Protein AF-A0A1Z7Z5F0-F1 (afdb_monomer_lite)

Foldseek 3Di:
DPPPPVVVVVVVVVVVLVVLVVVLVVVVVVLVVVLVVLVVCLVPDDDPCSVVSNVVSVVVNVVVVVVSVVSCCVSCVVVVPCPPVNVVVVVVVVVVVVVVVVVVVVVVD

Radius of gyration: 24.35 Å; chains: 1; bounding box: 60×27×65 Å

Secondary structure (DSSP, 8-state):
--HHHHHHHHHHHHHHHHHHHHHHHHHHHHHHHHHHHHHHHHHH--STTHHHHHHHHHHHHHHHHHHHHHHHHHHHHHHHHS-HHHHHHHHHHHHHHHHHHHHHHHH--

Structure (mmCIF, N/CA/C/O backbone):
data_AF-A0A1Z7Z5F0-F1
#
_entry.id   AF-A0A1Z7Z5F0-F1
#
loop_
_atom_site.group_PDB
_atom_site.id
_atom_site.type_symbol
_atom_site.label_atom_id
_atom_site.label_alt_id
_atom_site.label_comp_id
_atom_site.label_asym_id
_atom_site.label_entity_id
_atom_site.label_seq_id
_atom_site.pdbx_PDB_ins_code
_atom_site.Cartn_x
_atom_site.Cartn_y
_atom_site.Cartn_z
_atom_site.occupancy
_atom_site.B_iso_or_equiv
_atom_site.auth_seq_id
_atom_site.auth_comp_id
_atom_site.auth_asym_id
_atom_site.auth_atom_id
_atom_site.pdbx_PDB_model_num
ATOM 1 N N . MET A 1 1 ? -13.895 1.955 39.894 1.00 46.97 1 MET A N 1
ATOM 2 C CA . MET A 1 1 ? -13.892 2.730 38.634 1.00 46.97 1 MET A CA 1
ATOM 3 C C . MET A 1 1 ? -12.888 2.108 37.653 1.00 46.97 1 MET A C 1
ATOM 5 O O . MET A 1 1 ? -11.716 2.450 37.680 1.00 46.97 1 MET A O 1
ATOM 9 N N . LYS A 1 2 ? -13.299 1.100 36.867 1.00 49.56 2 LYS A N 1
ATOM 10 C CA . LYS A 1 2 ? -12.437 0.385 35.889 1.00 49.56 2 LYS A CA 1
ATOM 11 C C . LYS A 1 2 ? -12.689 0.814 34.429 1.00 49.56 2 LYS A C 1
ATOM 13 O O . LYS A 1 2 ? -12.050 0.290 33.527 1.00 49.56 2 LYS A O 1
ATOM 18 N N . LEU A 1 3 ? -13.588 1.779 34.221 1.00 57.28 3 LEU A N 1
ATOM 19 C CA . LEU A 1 3 ? -14.144 2.150 32.914 1.00 57.28 3 LEU A CA 1
ATOM 20 C C . LEU A 1 3 ? -13.140 2.854 31.975 1.00 57.28 3 LEU A C 1
ATOM 22 O O . LEU A 1 3 ? -13.227 2.676 30.772 1.00 57.28 3 LEU A O 1
ATOM 26 N N . ASN A 1 4 ? -12.117 3.543 32.492 1.00 71.81 4 ASN A N 1
ATOM 27 C CA . ASN A 1 4 ? -11.207 4.344 31.656 1.00 71.81 4 ASN A CA 1
ATOM 28 C C . ASN A 1 4 ? -10.109 3.517 30.936 1.00 71.81 4 ASN A C 1
ATOM 30 O O . ASN A 1 4 ? -9.820 3.724 29.761 1.00 71.81 4 ASN A O 1
ATOM 34 N N . LYS A 1 5 ? -9.518 2.509 31.597 1.00 79.62 5 LYS A N 1
ATOM 35 C CA . LYS A 1 5 ? -8.359 1.771 31.039 1.00 79.62 5 LYS A CA 1
ATOM 36 C C . LYS A 1 5 ? -8.684 0.961 29.780 1.00 79.62 5 LYS A C 1
ATOM 38 O O . LYS A 1 5 ? -7.833 0.815 28.903 1.00 79.62 5 LYS A O 1
ATOM 43 N N . GLU A 1 6 ? -9.886 0.394 29.693 1.00 82.56 6 GLU A N 1
ATOM 44 C CA . GLU A 1 6 ? -10.295 -0.363 28.504 1.00 82.56 6 GLU A CA 1
ATOM 45 C C . GLU A 1 6 ? -10.610 0.558 27.324 1.00 82.56 6 GLU A C 1
ATOM 47 O O . GLU A 1 6 ? -10.251 0.245 26.188 1.00 82.56 6 GLU A O 1
ATOM 52 N N . GLU A 1 7 ? -11.234 1.707 27.582 1.00 79.44 7 GLU A N 1
ATOM 53 C CA . GLU A 1 7 ? -11.526 2.719 26.566 1.00 79.44 7 GLU A CA 1
ATOM 54 C C . GLU A 1 7 ? -10.245 3.334 26.001 1.00 79.44 7 GLU A C 1
ATOM 56 O O . GLU A 1 7 ? -10.082 3.394 24.780 1.00 79.44 7 GLU A O 1
ATOM 61 N N . GLU A 1 8 ? -9.290 3.675 26.867 1.00 82.88 8 GLU A N 1
ATOM 62 C CA . GLU A 1 8 ? -7.970 4.169 26.476 1.00 82.88 8 GLU A CA 1
ATOM 63 C C . GLU A 1 8 ? -7.232 3.154 25.589 1.00 82.88 8 GLU A C 1
ATOM 65 O O . GLU A 1 8 ? -6.740 3.495 24.509 1.00 82.88 8 GLU A O 1
ATOM 70 N N . LYS A 1 9 ? -7.230 1.871 25.976 1.00 85.94 9 LYS A N 1
ATOM 71 C CA . LYS A 1 9 ? -6.619 0.799 25.178 1.00 85.94 9 LYS A CA 1
ATOM 72 C C . LYS A 1 9 ? -7.272 0.674 23.798 1.00 85.94 9 LYS A C 1
ATOM 74 O O . LYS A 1 9 ? -6.573 0.603 22.787 1.00 85.94 9 LYS A O 1
ATOM 79 N N . ARG A 1 10 ? -8.608 0.699 23.732 1.00 81.56 10 ARG A N 1
ATOM 80 C CA . ARG A 1 10 ? -9.358 0.629 22.465 1.00 81.56 10 ARG A CA 1
ATOM 81 C C . ARG A 1 10 ? -9.080 1.839 21.573 1.00 81.56 10 ARG A C 1
ATOM 83 O O . ARG A 1 10 ? -8.942 1.675 20.358 1.00 81.56 10 ARG A O 1
ATOM 90 N N . PHE A 1 11 ? -8.960 3.029 22.157 1.00 85.00 11 PHE A N 1
ATOM 91 C CA . PHE A 1 11 ? -8.600 4.248 21.439 1.00 85.00 11 PHE A CA 1
ATOM 92 C C . PHE A 1 11 ? -7.182 4.169 20.855 1.00 85.00 11 PHE A C 1
ATOM 94 O O . PHE A 1 11 ? -6.983 4.442 19.668 1.00 85.00 11 PHE A O 1
ATOM 101 N N . VAL A 1 12 ? -6.203 3.723 21.647 1.00 89.75 12 VAL A N 1
ATOM 102 C CA . VAL A 1 12 ? -4.816 3.524 21.194 1.00 89.75 12 VAL A CA 1
ATOM 103 C C . VAL A 1 12 ? -4.747 2.493 20.065 1.00 89.75 12 VAL A C 1
ATOM 105 O O . VAL A 1 12 ? -4.090 2.732 19.047 1.00 89.75 12 VAL A O 1
ATOM 108 N N . ASP A 1 13 ? -5.475 1.384 20.180 1.00 86.38 13 ASP A N 1
ATOM 109 C CA . ASP A 1 13 ? -5.545 0.357 19.139 1.00 86.38 13 ASP A CA 1
ATOM 110 C C . ASP A 1 13 ? -6.144 0.895 17.832 1.00 86.38 13 ASP A C 1
ATOM 112 O O . ASP A 1 13 ? -5.618 0.626 16.744 1.00 86.38 13 ASP A O 1
ATOM 116 N N . ALA A 1 14 ? -7.216 1.688 17.918 1.00 85.31 14 ALA A N 1
ATOM 117 C CA . ALA A 1 14 ? -7.832 2.338 16.765 1.00 85.31 14 ALA A CA 1
ATOM 118 C C . ALA A 1 14 ? -6.880 3.352 16.107 1.00 85.31 14 ALA A C 1
ATOM 120 O O . ALA A 1 14 ? -6.684 3.319 14.888 1.00 85.31 14 ALA A O 1
ATOM 121 N N . LYS A 1 15 ? -6.205 4.189 16.903 1.00 87.88 15 LYS A N 1
ATOM 122 C CA . LYS A 1 15 ? -5.194 5.145 16.427 1.00 87.88 15 LYS A CA 1
ATOM 123 C C . LYS A 1 15 ? -4.038 4.438 15.718 1.00 87.88 15 LYS A C 1
ATOM 125 O O . LYS A 1 15 ? -3.631 4.844 14.628 1.00 87.88 15 LYS A O 1
ATOM 130 N N . ASN A 1 16 ? -3.543 3.341 16.289 1.00 87.75 16 ASN A N 1
ATOM 131 C CA . ASN A 1 16 ? -2.477 2.535 15.698 1.00 87.75 16 ASN A CA 1
ATOM 132 C C . ASN A 1 16 ? -2.912 1.877 14.382 1.00 87.75 16 ASN A C 1
ATOM 134 O O . ASN A 1 16 ? -2.123 1.831 13.436 1.00 87.75 16 ASN A O 1
ATOM 138 N N . LYS A 1 17 ? -4.165 1.411 14.280 1.00 85.44 17 LYS A N 1
ATOM 139 C CA . LYS A 1 17 ? -4.732 0.919 13.013 1.00 85.44 17 LYS A CA 1
ATOM 140 C C . LYS A 1 17 ? -4.710 2.009 11.943 1.00 85.44 17 LYS A C 1
ATOM 142 O O . LYS A 1 17 ? -4.150 1.777 10.875 1.00 85.44 17 LYS A O 1
ATOM 147 N N . VAL A 1 18 ? -5.244 3.196 12.236 1.00 87.62 18 VAL A N 1
ATOM 148 C CA . VAL A 1 18 ? -5.271 4.336 11.297 1.00 87.62 18 VAL A CA 1
ATOM 149 C C . VAL A 1 18 ? -3.857 4.722 10.859 1.00 87.62 18 VAL A C 1
ATOM 151 O O . VAL A 1 18 ? -3.610 4.902 9.667 1.00 87.62 18 VAL A O 1
ATOM 154 N N . LYS A 1 19 ? -2.901 4.766 11.796 1.00 90.00 19 LYS A N 1
ATOM 155 C CA . LYS A 1 19 ? -1.492 5.050 11.494 1.00 90.00 19 LYS A CA 1
ATOM 156 C C . LYS A 1 19 ? -0.894 4.032 10.519 1.00 90.00 19 LYS A C 1
ATOM 158 O O . LYS A 1 19 ? -0.271 4.436 9.543 1.00 90.00 19 LYS A O 1
ATOM 163 N N . ARG A 1 20 ? -1.119 2.727 10.727 1.00 88.62 20 ARG A N 1
ATOM 164 C CA . ARG A 1 20 ? -0.639 1.675 9.806 1.00 88.62 20 ARG A CA 1
ATOM 165 C C . ARG A 1 20 ? -1.206 1.836 8.397 1.00 88.62 20 ARG A C 1
ATOM 167 O O . ARG A 1 20 ? -0.475 1.697 7.427 1.00 88.62 20 ARG A O 1
ATOM 174 N N . ILE A 1 21 ? -2.487 2.179 8.292 1.00 89.12 21 ILE A N 1
ATOM 175 C CA . ILE A 1 21 ? -3.172 2.397 7.013 1.00 89.12 21 ILE A CA 1
ATOM 176 C C . ILE A 1 21 ? -2.595 3.615 6.290 1.00 89.12 21 ILE A C 1
ATOM 178 O O . ILE A 1 21 ? -2.295 3.541 5.102 1.00 89.12 21 ILE A O 1
ATOM 182 N N . LYS A 1 22 ? -2.406 4.731 7.004 1.00 89.50 22 LYS A N 1
ATOM 183 C CA . LYS A 1 22 ? -1.806 5.944 6.437 1.00 89.50 22 LYS A CA 1
ATOM 184 C C . LYS A 1 22 ? -0.387 5.676 5.933 1.00 89.50 22 LYS A C 1
ATOM 186 O O . LYS A 1 22 ? -0.053 6.071 4.821 1.00 89.50 22 LYS A O 1
ATOM 191 N N . ASN A 1 23 ? 0.422 4.968 6.722 1.00 90.38 23 ASN A N 1
ATOM 192 C CA . ASN A 1 23 ? 1.768 4.581 6.313 1.00 90.38 23 ASN A CA 1
ATOM 193 C C . ASN A 1 23 ? 1.745 3.686 5.068 1.00 90.38 23 ASN A C 1
ATOM 195 O O . ASN A 1 23 ? 2.526 3.933 4.156 1.00 90.38 23 ASN A O 1
ATOM 199 N N . PHE A 1 24 ? 0.838 2.707 4.994 1.00 91.94 24 PHE A N 1
ATOM 200 C CA . PHE A 1 24 ? 0.676 1.867 3.806 1.00 91.94 24 PHE A CA 1
ATOM 201 C C . PHE A 1 24 ? 0.402 2.698 2.546 1.00 91.94 24 PHE A C 1
ATOM 203 O O . PHE A 1 24 ? 1.078 2.510 1.541 1.00 91.94 24 PHE A O 1
ATOM 210 N N . TYR A 1 25 ? -0.533 3.653 2.605 1.00 90.44 25 TYR A N 1
ATOM 211 C CA . TYR A 1 25 ? -0.839 4.512 1.455 1.00 90.44 25 TYR A CA 1
ATOM 212 C C . TYR A 1 25 ? 0.349 5.367 1.019 1.00 90.44 25 TYR A C 1
ATOM 214 O O . TYR A 1 25 ? 0.543 5.558 -0.177 1.00 90.44 25 TYR A O 1
ATOM 222 N N . LEU A 1 26 ? 1.168 5.843 1.960 1.00 93.31 26 LEU A N 1
ATOM 223 C CA . LEU A 1 26 ? 2.393 6.568 1.626 1.00 93.31 26 LEU A CA 1
ATOM 224 C C . LEU A 1 26 ? 3.397 5.671 0.887 1.00 93.31 26 LEU A C 1
ATOM 226 O O . LEU A 1 26 ? 3.968 6.095 -0.113 1.00 93.31 26 LEU A O 1
ATOM 230 N N . HIS A 1 27 ? 3.572 4.423 1.334 1.00 89.88 27 HIS A N 1
ATOM 231 C CA . HIS A 1 27 ? 4.444 3.460 0.652 1.00 89.88 27 HIS A CA 1
ATOM 232 C C . HIS A 1 27 ? 3.904 3.098 -0.734 1.00 89.88 27 HIS A C 1
ATOM 234 O O . HIS A 1 27 ? 4.668 3.055 -1.691 1.00 89.88 27 HIS A O 1
ATOM 240 N N . LEU A 1 28 ? 2.589 2.886 -0.854 1.00 92.81 28 LEU A N 1
ATOM 241 C CA . LEU A 1 28 ? 1.938 2.598 -2.130 1.00 92.81 28 LEU A CA 1
ATOM 242 C C . LEU A 1 28 ? 2.073 3.773 -3.109 1.00 92.81 28 LEU A C 1
ATOM 244 O O . LEU A 1 28 ? 2.365 3.555 -4.278 1.00 92.81 28 LEU A O 1
ATOM 248 N N . ALA A 1 29 ? 1.904 5.011 -2.640 1.00 93.62 29 ALA A N 1
ATOM 249 C CA . ALA A 1 29 ? 2.074 6.201 -3.467 1.00 93.62 29 ALA A CA 1
ATOM 250 C C . ALA A 1 29 ? 3.517 6.335 -3.974 1.00 93.62 29 ALA A C 1
ATOM 252 O O . ALA A 1 29 ? 3.728 6.526 -5.170 1.00 93.62 29 ALA A O 1
ATOM 253 N N . LEU A 1 30 ? 4.507 6.177 -3.086 1.00 92.62 30 LEU A N 1
ATOM 254 C CA . LEU A 1 30 ? 5.920 6.209 -3.469 1.00 92.62 30 LEU A CA 1
ATOM 255 C C . LEU A 1 30 ? 6.249 5.102 -4.477 1.00 92.62 30 LEU A C 1
ATOM 257 O O . LEU A 1 30 ? 6.910 5.357 -5.479 1.00 92.62 30 LEU A O 1
ATOM 261 N N . TYR A 1 31 ? 5.739 3.894 -4.248 1.00 91.38 31 TYR A N 1
ATOM 262 C CA . TYR A 1 31 ? 5.888 2.780 -5.174 1.00 91.38 31 TYR A CA 1
ATOM 263 C C . TYR A 1 31 ? 5.306 3.081 -6.557 1.00 91.38 31 TYR A C 1
ATOM 265 O O . TYR A 1 31 ? 5.991 2.874 -7.553 1.00 91.38 31 TYR A O 1
ATOM 273 N N . SER A 1 32 ? 4.086 3.619 -6.633 1.00 93.56 32 SER A N 1
ATOM 274 C CA . SER A 1 32 ? 3.467 3.993 -7.909 1.00 93.56 32 SER A CA 1
ATOM 275 C C . SER A 1 32 ? 4.295 5.028 -8.673 1.00 93.56 32 SER A C 1
ATOM 277 O O . SER A 1 32 ? 4.417 4.926 -9.891 1.00 93.56 32 SER A O 1
ATOM 279 N N . ILE A 1 33 ? 4.902 5.992 -7.971 1.00 94.62 33 ILE A N 1
ATOM 280 C CA . ILE A 1 33 ? 5.808 6.976 -8.583 1.00 94.62 33 ILE A CA 1
ATOM 281 C C . ILE A 1 33 ? 7.055 6.281 -9.140 1.00 94.62 33 ILE A C 1
ATOM 283 O O . ILE A 1 33 ? 7.418 6.511 -10.291 1.00 94.62 33 ILE A O 1
ATOM 287 N N . VAL A 1 34 ? 7.691 5.401 -8.362 1.00 91.12 34 VAL A N 1
ATOM 288 C CA . VAL A 1 34 ? 8.877 4.650 -8.810 1.00 91.12 34 VAL A CA 1
ATOM 289 C C . VAL A 1 34 ? 8.549 3.776 -10.020 1.00 91.12 34 VAL A C 1
ATOM 291 O O . VAL A 1 34 ? 9.294 3.784 -10.994 1.00 91.12 34 VAL A O 1
ATOM 294 N N . VAL A 1 35 ? 7.413 3.076 -10.010 1.00 91.44 35 VAL A N 1
ATOM 295 C CA . VAL A 1 35 ? 6.949 2.273 -11.150 1.00 91.44 35 VAL A CA 1
ATOM 296 C C . VAL A 1 35 ? 6.722 3.139 -12.384 1.00 91.44 35 VAL A C 1
ATOM 298 O O . VAL A 1 35 ? 7.160 2.762 -13.466 1.00 91.44 35 VAL A O 1
ATOM 301 N N . ALA A 1 36 ? 6.093 4.308 -12.243 1.00 92.75 36 ALA A N 1
ATOM 302 C CA . ALA A 1 36 ? 5.899 5.226 -13.362 1.00 92.75 36 ALA A CA 1
ATOM 303 C C . ALA A 1 36 ? 7.237 5.700 -13.956 1.00 92.75 36 ALA A C 1
ATOM 305 O O . ALA A 1 36 ? 7.387 5.735 -15.176 1.00 92.75 36 ALA A O 1
ATOM 306 N N . LEU A 1 37 ? 8.229 5.999 -13.110 1.00 91.12 37 LEU A N 1
ATOM 307 C CA . LEU A 1 37 ? 9.578 6.366 -13.552 1.00 91.12 37 LEU A CA 1
ATOM 308 C C . LEU A 1 37 ? 10.301 5.204 -14.244 1.00 91.12 37 LEU A C 1
ATOM 310 O O . LEU A 1 37 ? 10.956 5.423 -15.261 1.00 91.12 37 LEU A O 1
ATOM 314 N N . LEU A 1 38 ? 10.166 3.975 -13.737 1.00 89.38 38 LEU A N 1
ATOM 315 C CA . LEU A 1 38 ? 10.737 2.784 -14.374 1.00 89.38 38 LEU A CA 1
ATOM 316 C C . LEU A 1 38 ? 10.079 2.501 -15.727 1.00 89.38 38 LEU A C 1
ATOM 318 O O . LEU A 1 38 ? 10.782 2.243 -16.696 1.00 89.38 38 LEU A O 1
ATOM 322 N N . LEU A 1 39 ? 8.754 2.616 -15.827 1.00 88.88 39 LEU A N 1
ATOM 323 C CA . LEU A 1 39 ? 8.033 2.480 -17.096 1.00 88.88 39 LEU A CA 1
ATOM 324 C C . LEU A 1 39 ? 8.455 3.553 -18.102 1.00 88.88 39 LEU A C 1
ATOM 326 O O . LEU A 1 39 ? 8.671 3.247 -19.271 1.00 88.88 39 LEU A O 1
ATOM 330 N N . TYR A 1 40 ? 8.627 4.795 -17.646 1.00 89.12 40 TYR A N 1
ATOM 331 C CA . TYR A 1 40 ? 9.156 5.863 -18.487 1.00 89.12 40 TYR A CA 1
ATOM 332 C C . TYR A 1 40 ? 10.583 5.557 -18.955 1.00 89.12 40 TYR A C 1
ATOM 334 O O . TYR A 1 40 ? 10.885 5.716 -20.134 1.00 89.12 40 TYR A O 1
ATOM 342 N N . ASN A 1 41 ? 11.446 5.056 -18.066 1.00 87.19 41 ASN A N 1
ATOM 343 C CA . ASN A 1 41 ? 12.796 4.631 -18.425 1.00 87.19 41 ASN A CA 1
ATOM 344 C C . ASN A 1 41 ? 12.779 3.525 -19.491 1.00 87.19 41 ASN A C 1
ATOM 346 O O . ASN A 1 41 ? 13.490 3.646 -20.482 1.00 87.19 41 ASN A O 1
ATOM 350 N N . LEU A 1 42 ? 11.919 2.513 -19.343 1.00 86.81 42 LEU A N 1
ATOM 351 C CA . LEU A 1 42 ? 11.739 1.448 -20.336 1.00 86.81 42 LEU A CA 1
ATOM 352 C C . LEU A 1 42 ? 11.248 1.966 -21.694 1.00 86.81 42 LEU A C 1
ATOM 354 O O . LEU A 1 42 ? 11.591 1.392 -22.721 1.00 86.81 42 LEU A O 1
ATOM 358 N N . TYR A 1 43 ? 10.464 3.045 -21.714 1.00 86.38 43 TYR A N 1
ATOM 359 C CA . TYR A 1 43 ? 9.974 3.642 -22.955 1.00 86.38 43 TYR A CA 1
ATOM 360 C C . TYR A 1 43 ? 11.072 4.381 -23.738 1.00 86.38 43 TYR A C 1
ATOM 362 O O . TYR A 1 43 ? 11.078 4.350 -24.966 1.00 86.38 43 TYR A O 1
ATOM 370 N N . ILE A 1 44 ? 11.998 5.051 -23.043 1.00 87.88 44 ILE A N 1
ATOM 371 C CA . ILE A 1 44 ? 13.019 5.902 -23.681 1.00 87.88 44 ILE A CA 1
ATOM 372 C C . ILE A 1 44 ? 14.376 5.217 -23.876 1.00 87.88 44 ILE A C 1
ATOM 374 O O . ILE A 1 44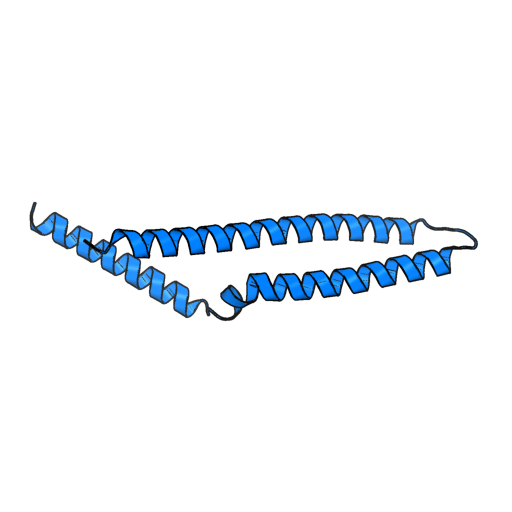 ? 15.234 5.765 -24.569 1.00 87.88 44 ILE A O 1
ATOM 378 N N . ILE A 1 45 ? 14.619 4.077 -23.226 1.00 86.38 45 ILE A N 1
ATOM 379 C CA . ILE A 1 45 ? 15.942 3.451 -23.204 1.00 86.38 45 ILE A CA 1
ATOM 380 C C . ILE A 1 45 ? 16.333 2.895 -24.579 1.00 86.38 45 ILE A C 1
ATOM 382 O O . ILE A 1 45 ? 15.583 2.168 -25.227 1.00 86.38 45 ILE A O 1
ATOM 386 N N . GLN A 1 46 ? 17.542 3.230 -25.023 1.00 83.62 46 GLN A N 1
ATOM 387 C CA . GLN A 1 46 ? 18.128 2.765 -26.279 1.00 83.62 46 GLN A CA 1
ATOM 388 C C . GLN A 1 46 ? 19.624 2.518 -26.069 1.00 83.62 46 GLN A C 1
ATOM 390 O O . GLN A 1 46 ? 20.289 3.289 -25.375 1.00 83.62 46 GLN A O 1
ATOM 395 N N . GLY A 1 47 ? 20.163 1.453 -26.666 1.00 88.06 47 GLY A N 1
ATOM 396 C CA . GLY A 1 47 ? 21.590 1.140 -26.611 1.00 88.06 47 GLY A CA 1
ATOM 397 C C . GLY A 1 47 ? 21.900 -0.346 -26.405 1.00 88.06 47 GLY A C 1
ATOM 398 O O . GLY A 1 47 ? 20.997 -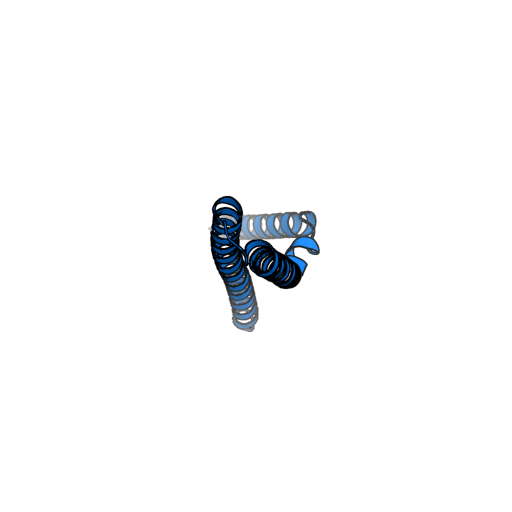1.167 -26.260 1.00 88.06 47 GLY A O 1
ATOM 399 N N . PRO A 1 48 ? 23.194 -0.709 -26.364 1.00 87.62 48 PRO A N 1
ATOM 400 C CA . PRO A 1 48 ? 23.640 -2.105 -26.319 1.00 87.62 48 PRO A CA 1
ATOM 401 C C . PRO A 1 48 ? 23.303 -2.831 -25.004 1.00 87.62 48 PRO A C 1
ATOM 403 O O . PRO A 1 48 ? 23.375 -4.053 -24.947 1.00 87.62 48 PRO A O 1
ATOM 406 N N . TYR A 1 49 ? 22.934 -2.098 -23.950 1.00 87.12 49 TYR A N 1
ATOM 407 C CA . TYR A 1 49 ? 22.616 -2.651 -22.627 1.00 87.12 49 TYR A CA 1
ATOM 408 C C . TYR A 1 49 ? 21.111 -2.683 -22.318 1.00 87.12 49 TYR A C 1
ATOM 410 O O . TYR A 1 49 ? 20.730 -3.019 -21.194 1.00 87.12 49 TYR A O 1
ATOM 418 N N . THR A 1 50 ? 20.252 -2.333 -23.285 1.00 88.62 50 THR A N 1
ATOM 419 C CA . THR A 1 50 ? 18.798 -2.223 -23.086 1.00 88.62 50 THR A CA 1
ATOM 420 C C . THR A 1 50 ? 18.187 -3.500 -22.511 1.00 88.62 50 THR A C 1
ATOM 422 O O . THR A 1 50 ? 17.400 -3.411 -21.570 1.00 88.62 50 THR A O 1
ATOM 425 N N . ASP A 1 51 ? 18.581 -4.678 -22.996 1.00 87.88 51 ASP A N 1
ATOM 426 C CA . ASP A 1 51 ? 18.001 -5.952 -22.547 1.00 87.88 51 ASP A CA 1
ATOM 427 C C . ASP A 1 51 ? 18.319 -6.252 -21.078 1.00 87.88 51 ASP A C 1
ATOM 429 O O . ASP A 1 51 ? 17.439 -6.636 -20.303 1.00 87.88 51 ASP A O 1
AT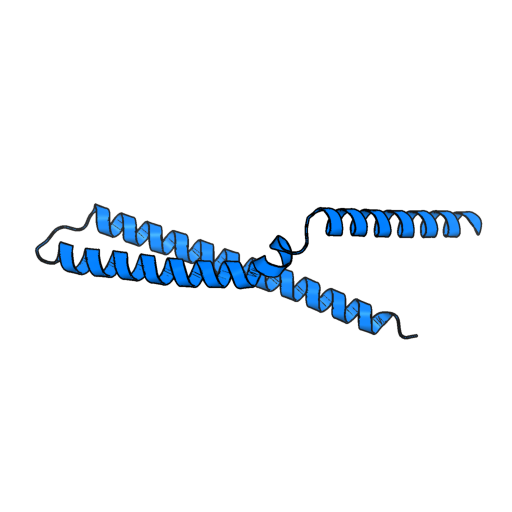OM 433 N N . VAL A 1 52 ? 19.566 -6.010 -20.661 1.00 89.50 52 VAL A N 1
ATOM 434 C CA . VAL A 1 52 ? 20.016 -6.242 -19.280 1.00 89.50 52 VAL A CA 1
ATOM 435 C C . VAL A 1 52 ? 19.317 -5.278 -18.321 1.00 89.50 52 VAL A C 1
ATOM 437 O O . VAL A 1 52 ? 18.822 -5.691 -17.271 1.00 89.50 52 VAL A O 1
ATOM 440 N N . ILE A 1 53 ? 19.233 -3.998 -18.694 1.00 88.00 53 ILE A N 1
ATOM 441 C CA . ILE A 1 53 ? 18.586 -2.965 -17.875 1.00 88.00 53 ILE A CA 1
ATOM 442 C C . ILE A 1 53 ? 17.076 -3.215 -17.791 1.00 88.00 53 ILE A C 1
ATOM 444 O O . ILE A 1 53 ? 16.489 -3.107 -16.715 1.00 88.00 53 ILE A O 1
ATOM 448 N N . THR A 1 54 ? 16.452 -3.628 -18.894 1.00 88.81 54 THR A N 1
ATOM 449 C CA . THR A 1 54 ? 15.027 -3.975 -18.932 1.00 88.81 54 THR A CA 1
ATOM 450 C C . THR A 1 54 ? 14.721 -5.174 -18.043 1.00 88.81 54 THR A C 1
ATOM 452 O O . THR A 1 54 ? 13.800 -5.112 -17.226 1.00 88.81 54 THR A O 1
ATOM 455 N N . GLY A 1 55 ? 15.525 -6.239 -18.130 1.00 89.50 55 GLY A N 1
ATOM 456 C CA . GLY A 1 55 ? 15.383 -7.413 -17.269 1.00 89.50 55 GLY A CA 1
ATOM 457 C C . GLY A 1 55 ? 15.524 -7.073 -15.783 1.00 89.50 55 GLY A C 1
ATOM 458 O O . GLY A 1 55 ? 14.720 -7.524 -14.963 1.00 89.50 55 GLY A O 1
ATOM 459 N N . LEU A 1 56 ? 16.492 -6.219 -15.434 1.00 89.19 56 LEU A N 1
ATOM 460 C CA . LEU A 1 56 ? 16.678 -5.746 -14.063 1.00 89.19 56 LEU A CA 1
ATOM 461 C C . LEU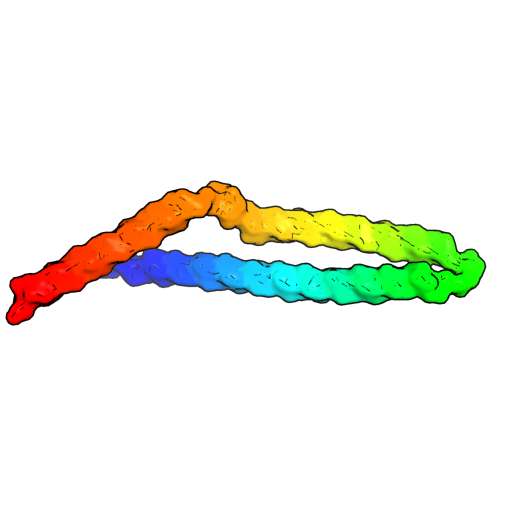 A 1 56 ? 15.475 -4.919 -13.577 1.00 89.19 56 LEU A C 1
ATOM 463 O O . LEU A 1 56 ? 14.949 -5.190 -12.497 1.00 89.19 56 LEU A O 1
ATOM 467 N N . ASN A 1 57 ? 15.001 -3.964 -14.382 1.00 88.81 57 ASN A N 1
ATOM 468 C CA . ASN A 1 57 ? 13.848 -3.122 -14.055 1.00 88.81 57 ASN A CA 1
ATOM 469 C C . ASN A 1 57 ? 12.584 -3.960 -13.818 1.00 88.81 57 ASN A C 1
ATOM 471 O O . ASN A 1 57 ? 11.900 -3.770 -12.812 1.00 88.81 57 ASN A O 1
ATOM 475 N N . ILE A 1 58 ? 12.301 -4.926 -14.697 1.00 89.62 58 ILE A N 1
ATOM 476 C CA . ILE A 1 58 ? 11.144 -5.821 -14.560 1.00 89.62 58 ILE A CA 1
ATOM 477 C C . ILE A 1 58 ? 11.271 -6.680 -13.296 1.00 89.62 58 ILE A C 1
ATOM 479 O O . ILE A 1 58 ? 10.311 -6.784 -12.533 1.00 89.62 58 ILE A O 1
ATOM 483 N N . SER A 1 59 ? 12.448 -7.257 -13.032 1.00 91.50 59 SER A N 1
ATOM 484 C CA . SER A 1 59 ? 12.688 -8.074 -11.835 1.00 91.50 59 SER A CA 1
ATOM 485 C C . SER A 1 59 ? 12.436 -7.284 -10.547 1.00 91.50 59 SER A C 1
ATOM 487 O O . SER A 1 59 ? 11.704 -7.740 -9.665 1.00 91.50 59 SER A O 1
ATOM 489 N N . ILE A 1 60 ? 12.959 -6.055 -10.476 1.00 89.19 60 ILE A N 1
ATOM 490 C CA . ILE A 1 60 ? 12.729 -5.129 -9.363 1.00 89.19 60 ILE A CA 1
ATOM 491 C C . ILE A 1 60 ? 11.229 -4.838 -9.227 1.00 89.19 60 ILE A C 1
ATOM 493 O O . ILE A 1 60 ? 10.677 -4.997 -8.139 1.00 89.19 60 ILE A O 1
ATOM 497 N N . MET A 1 61 ? 10.535 -4.482 -10.312 1.00 90.12 61 MET A N 1
ATOM 498 C CA . MET A 1 61 ? 9.092 -4.210 -10.274 1.00 90.12 61 MET A CA 1
ATOM 499 C C . MET A 1 61 ? 8.285 -5.398 -9.740 1.00 90.12 61 MET A C 1
ATOM 501 O O . MET A 1 61 ? 7.424 -5.213 -8.878 1.00 90.12 61 MET A O 1
ATOM 505 N N . VAL A 1 62 ? 8.575 -6.618 -10.197 1.00 92.31 62 VAL A N 1
ATOM 506 C CA . VAL A 1 62 ? 7.878 -7.832 -9.747 1.00 92.31 62 VAL A CA 1
ATOM 507 C C . VAL A 1 62 ? 8.143 -8.097 -8.263 1.00 92.31 62 VAL A C 1
ATOM 509 O O . VAL A 1 62 ? 7.193 -8.281 -7.500 1.00 92.31 62 VAL A O 1
ATOM 512 N N . LEU A 1 63 ? 9.404 -8.049 -7.823 1.00 93.31 63 LEU A N 1
ATOM 513 C CA . LEU A 1 63 ? 9.776 -8.237 -6.415 1.00 93.31 63 LEU A CA 1
ATOM 514 C C . LEU A 1 63 ? 9.068 -7.234 -5.498 1.00 93.31 63 LEU A C 1
ATOM 516 O O . LEU A 1 63 ? 8.454 -7.620 -4.500 1.00 93.31 63 LEU A O 1
ATOM 520 N N . TRP A 1 64 ? 9.094 -5.951 -5.856 1.00 89.25 64 TRP A N 1
ATOM 521 C CA . TRP A 1 64 ? 8.438 -4.906 -5.074 1.00 89.25 64 TRP A CA 1
ATOM 522 C C . TRP A 1 64 ? 6.909 -5.023 -5.098 1.00 89.25 64 TRP A C 1
ATOM 524 O O . TRP A 1 64 ? 6.274 -4.810 -4.061 1.00 89.25 64 TRP A O 1
ATOM 534 N N . THR A 1 65 ? 6.314 -5.448 -6.221 1.00 90.56 65 THR A N 1
ATOM 535 C CA . THR A 1 65 ? 4.871 -5.744 -6.306 1.00 90.56 65 THR A CA 1
ATOM 536 C C . THR A 1 65 ? 4.473 -6.812 -5.288 1.00 90.56 65 THR A C 1
ATOM 538 O O . THR A 1 65 ? 3.475 -6.659 -4.575 1.00 90.56 65 THR A O 1
ATOM 541 N N . VAL A 1 66 ? 5.259 -7.887 -5.179 1.00 94.44 66 VAL A N 1
ATOM 542 C CA . VAL A 1 66 ? 5.001 -8.982 -4.231 1.00 94.44 66 VAL A CA 1
ATOM 543 C C . VAL A 1 66 ? 5.118 -8.493 -2.786 1.00 94.44 66 VAL A C 1
ATOM 545 O O . VAL A 1 66 ? 4.218 -8.740 -1.980 1.00 94.44 66 VAL A O 1
ATOM 548 N N . ILE A 1 67 ? 6.171 -7.738 -2.459 1.00 91.81 67 ILE A N 1
ATOM 549 C CA . ILE A 1 67 ? 6.378 -7.177 -1.113 1.00 91.81 67 ILE A CA 1
ATOM 550 C C . ILE A 1 67 ? 5.196 -6.288 -0.700 1.00 91.81 67 ILE A C 1
ATOM 552 O O . ILE A 1 67 ? 4.662 -6.431 0.404 1.00 91.81 67 ILE A O 1
ATOM 556 N N . ILE A 1 68 ? 4.739 -5.403 -1.590 1.00 92.25 68 ILE A N 1
ATOM 557 C CA . ILE A 1 68 ? 3.595 -4.522 -1.318 1.00 92.25 68 ILE A CA 1
ATOM 558 C C . ILE A 1 68 ? 2.300 -5.305 -1.181 1.00 92.25 68 ILE A C 1
ATOM 560 O O . ILE A 1 68 ? 1.500 -4.984 -0.304 1.00 92.25 68 ILE A O 1
ATOM 564 N N . SER A 1 69 ? 2.102 -6.347 -1.983 1.00 91.31 69 SER A N 1
ATOM 565 C CA . SER A 1 69 ? 0.920 -7.207 -1.886 1.00 91.31 69 SER A CA 1
ATOM 566 C C . SER A 1 69 ? 0.846 -7.904 -0.523 1.00 91.31 69 SER A C 1
ATOM 568 O O . SER A 1 69 ? -0.206 -7.909 0.119 1.00 91.31 69 SER A O 1
ATOM 570 N N . ILE A 1 70 ? 1.977 -8.407 -0.017 1.00 91.81 70 ILE A N 1
ATOM 571 C CA . ILE A 1 70 ? 2.069 -8.990 1.331 1.00 91.81 70 ILE A CA 1
ATOM 572 C C . ILE A 1 70 ? 1.815 -7.922 2.406 1.00 91.81 70 ILE A C 1
ATOM 574 O O . ILE A 1 70 ? 1.083 -8.163 3.371 1.00 91.81 70 ILE A O 1
ATOM 578 N N . HIS A 1 71 ? 2.377 -6.720 2.248 1.00 90.12 71 HIS A N 1
ATOM 579 C CA . HIS A 1 71 ? 2.163 -5.629 3.197 1.00 90.12 71 HIS A CA 1
ATOM 580 C C . HIS A 1 71 ? 0.696 -5.168 3.222 1.00 90.12 71 HIS A C 1
ATOM 582 O O . HIS A 1 71 ? 0.123 -4.986 4.299 1.00 90.12 71 HIS A O 1
ATOM 588 N N . ALA A 1 72 ? 0.059 -5.069 2.051 1.00 89.44 72 ALA A N 1
ATOM 589 C CA . ALA A 1 72 ? -1.360 -4.774 1.901 1.00 89.44 72 ALA A CA 1
ATOM 590 C C . ALA A 1 72 ? -2.194 -5.828 2.624 1.00 89.44 72 ALA A C 1
ATOM 592 O O . ALA A 1 72 ? -3.037 -5.486 3.453 1.00 89.44 72 ALA A O 1
ATOM 593 N N . TRP A 1 73 ? -1.906 -7.111 2.401 1.00 89.06 73 TRP A N 1
ATOM 594 C CA . TRP A 1 73 ? -2.573 -8.188 3.120 1.00 89.06 73 TRP A CA 1
ATOM 595 C C . TRP A 1 73 ? -2.446 -8.013 4.637 1.00 89.06 73 TRP A C 1
ATOM 597 O O . TRP A 1 73 ? -3.454 -8.009 5.332 1.00 89.06 73 TRP A O 1
ATOM 607 N N . SER A 1 74 ? -1.247 -7.764 5.167 1.00 86.69 74 SER A N 1
ATOM 608 C CA . SER A 1 74 ? -1.033 -7.543 6.607 1.00 86.69 74 SER A CA 1
ATOM 609 C C . SER A 1 74 ? -1.838 -6.358 7.169 1.00 86.69 74 SER A C 1
ATOM 611 O O . SER A 1 74 ? -2.452 -6.457 8.235 1.00 86.69 74 SER A O 1
ATOM 613 N N . VAL A 1 75 ? -1.903 -5.244 6.433 1.00 87.12 75 VAL A N 1
ATOM 614 C CA . VAL A 1 75 ? -2.611 -4.023 6.856 1.00 87.12 75 VAL A CA 1
ATOM 615 C C . VAL A 1 75 ? -4.133 -4.170 6.745 1.00 87.12 75 VAL A C 1
ATOM 617 O O . VAL A 1 75 ? -4.865 -3.682 7.614 1.00 87.12 75 VAL A O 1
ATOM 620 N N . PHE A 1 76 ? -4.628 -4.850 5.710 1.00 83.38 76 PHE A N 1
ATOM 621 C CA . PHE A 1 76 ? -6.058 -4.956 5.407 1.00 83.38 76 PHE A CA 1
ATOM 622 C C . PHE A 1 76 ? -6.719 -6.252 5.878 1.00 83.38 76 PHE A C 1
ATOM 624 O O . PHE A 1 76 ? -7.947 -6.285 5.931 1.00 83.38 76 PHE A O 1
ATOM 631 N N . ARG A 1 77 ? -5.971 -7.277 6.313 1.00 76.69 77 ARG A N 1
ATOM 632 C CA . ARG A 1 77 ? -6.529 -8.554 6.805 1.00 76.69 77 ARG A CA 1
ATOM 633 C C . ARG A 1 77 ? -7.592 -8.355 7.882 1.00 76.69 77 ARG A C 1
ATOM 635 O O . ARG A 1 77 ? -8.600 -9.046 7.875 1.00 76.69 77 ARG A O 1
ATOM 642 N N . GLY A 1 78 ? -7.419 -7.372 8.767 1.00 68.06 78 GLY A N 1
ATOM 643 C CA . GLY A 1 78 ? -8.455 -7.001 9.732 1.00 68.06 78 GLY A CA 1
ATOM 644 C C . GLY A 1 78 ? -9.744 -6.510 9.058 1.00 68.06 78 GLY A C 1
ATOM 645 O O . GLY A 1 78 ? -10.815 -7.017 9.348 1.00 68.06 78 GLY A O 1
ATOM 646 N N . ARG A 1 79 ? -9.666 -5.561 8.121 1.00 66.75 79 ARG A N 1
ATOM 647 C CA . ARG A 1 79 ? -10.860 -4.978 7.478 1.00 66.75 79 ARG A CA 1
ATOM 648 C C . ARG A 1 79 ? -11.540 -5.892 6.460 1.00 66.75 79 ARG A C 1
ATOM 650 O O . ARG A 1 79 ? -12.747 -5.805 6.306 1.00 66.75 79 ARG A O 1
ATOM 657 N N . LEU A 1 80 ? -10.795 -6.772 5.794 1.00 62.78 80 LEU A N 1
ATOM 658 C CA . LEU A 1 80 ? -11.371 -7.748 4.863 1.00 62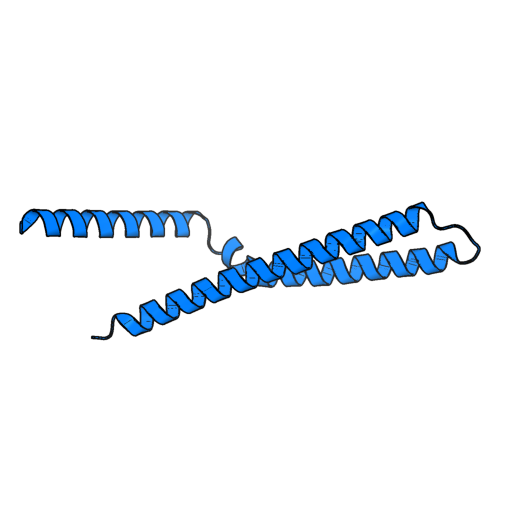.78 80 LEU A CA 1
ATOM 659 C C . LEU A 1 80 ? -12.111 -8.880 5.594 1.00 62.78 80 LEU A C 1
ATOM 661 O O . LEU A 1 80 ? -13.087 -9.408 5.070 1.00 62.78 80 LEU A O 1
ATOM 665 N N . LEU A 1 81 ? -11.671 -9.238 6.808 1.00 61.03 81 LEU A N 1
ATOM 666 C CA . LEU A 1 81 ? -12.296 -10.292 7.615 1.00 61.03 81 LEU A CA 1
ATOM 667 C C . LEU A 1 81 ? -13.440 -9.777 8.504 1.00 61.03 81 LEU A C 1
ATOM 669 O O . LEU A 1 81 ? -14.414 -10.498 8.724 1.00 61.03 81 LEU A O 1
ATOM 673 N N . PHE A 1 82 ? -13.372 -8.535 8.996 1.00 62.44 82 PHE A N 1
ATOM 674 C CA . PHE A 1 82 ? -14.497 -7.893 9.683 1.00 62.44 82 PHE A CA 1
ATOM 675 C C . PHE A 1 82 ? -15.509 -7.395 8.641 1.00 62.44 82 PHE A C 1
ATOM 677 O O . PHE A 1 82 ? -15.454 -6.264 8.173 1.00 62.44 82 PHE A O 1
ATOM 684 N N . LYS A 1 83 ? -16.424 -8.289 8.24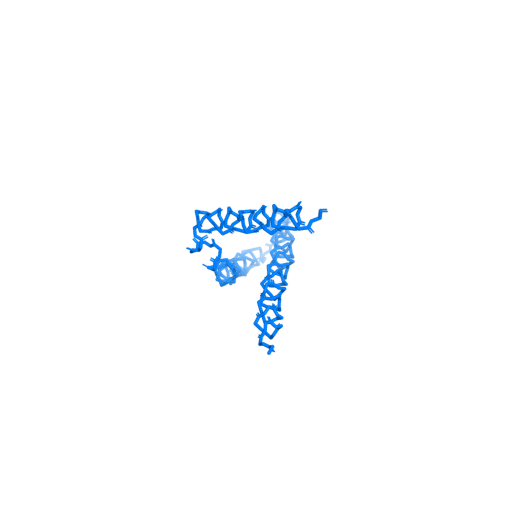9 1.00 62.75 83 LYS A N 1
ATOM 685 C CA . LYS A 1 83 ? -17.525 -8.038 7.304 1.00 62.75 83 LYS A CA 1
ATOM 686 C C . LYS A 1 83 ? -18.272 -6.746 7.674 1.00 62.75 83 LYS A C 1
ATOM 688 O O . LYS A 1 83 ? -18.596 -6.555 8.844 1.00 62.75 83 LYS A O 1
ATOM 693 N N . LYS A 1 84 ? -18.633 -5.931 6.676 1.00 65.00 84 LYS A N 1
ATOM 694 C CA . LYS A 1 84 ? -19.423 -4.685 6.811 1.00 65.00 84 LYS A CA 1
ATOM 695 C C . LYS A 1 84 ? -20.624 -4.818 7.767 1.00 65.00 84 LYS A C 1
ATOM 697 O O . LYS A 1 84 ? -20.860 -3.945 8.588 1.00 65.00 84 LYS A O 1
ATOM 702 N N . SER A 1 85 ? -21.285 -5.981 7.777 1.00 73.12 85 SER A N 1
ATOM 703 C CA . SER A 1 85 ? -22.409 -6.265 8.682 1.00 73.12 85 SER A CA 1
ATOM 704 C C . SER A 1 85 ? -22.066 -6.207 10.177 1.00 73.12 85 SER A C 1
ATOM 706 O O . SER A 1 85 ? -22.953 -5.995 10.996 1.00 73.12 85 SER A O 1
ATOM 708 N N . TRP A 1 86 ? -20.817 -6.480 10.565 1.00 77.62 86 TRP A N 1
ATOM 709 C CA . TRP A 1 86 ? -20.380 -6.359 11.957 1.00 77.62 86 TRP A CA 1
ATOM 710 C C . TRP A 1 86 ? -20.180 -4.893 12.349 1.00 77.62 86 TRP A C 1
ATOM 712 O O . TRP A 1 86 ? -20.583 -4.511 13.447 1.00 77.62 86 TRP A O 1
ATOM 722 N N . GLU A 1 87 ? -19.611 -4.072 11.457 1.00 80.00 87 GLU A N 1
ATOM 723 C CA . GLU A 1 87 ? -19.501 -2.623 11.673 1.00 80.00 87 GLU A CA 1
ATOM 724 C C . GLU A 1 87 ? -20.887 -1.975 11.740 1.00 80.00 87 GLU A C 1
ATOM 726 O O . GLU A 1 87 ? -21.165 -1.277 12.714 1.00 80.00 87 GLU A O 1
ATOM 731 N N . ASP A 1 88 ? -21.782 -2.293 10.799 1.00 80.19 88 ASP A N 1
ATOM 732 C CA . ASP A 1 88 ? -23.151 -1.762 10.760 1.00 80.19 88 ASP A CA 1
ATOM 733 C C . ASP A 1 88 ? -23.912 -2.081 12.059 1.00 80.19 88 ASP A C 1
ATOM 735 O O . ASP A 1 88 ? -24.452 -1.185 12.707 1.00 80.19 88 ASP A O 1
ATOM 739 N N . LYS A 1 89 ? -23.858 -3.339 12.525 1.00 82.56 89 LYS A N 1
ATOM 740 C CA . LYS A 1 89 ? -24.462 -3.746 13.809 1.00 82.56 89 LYS A CA 1
ATOM 741 C C . LYS A 1 89 ? -23.863 -3.014 15.007 1.00 82.56 89 LYS A C 1
ATOM 743 O O . LYS A 1 89 ? -24.551 -2.791 16.004 1.00 82.56 89 LYS A O 1
ATOM 748 N N . LYS A 1 90 ? -22.569 -2.684 14.966 1.00 82.12 90 LYS A N 1
ATOM 749 C CA . LYS A 1 90 ? -21.906 -1.986 16.070 1.00 82.12 90 LYS A CA 1
ATOM 750 C C . LYS A 1 90 ? -22.289 -0.509 16.101 1.00 82.12 90 LYS A C 1
ATOM 752 O O . LYS A 1 90 ? -22.531 0.004 17.189 1.00 82.12 90 LYS A O 1
ATOM 757 N N . ILE A 1 91 ? -22.390 0.132 14.937 1.00 83.38 91 ILE A N 1
ATOM 758 C CA . ILE A 1 91 ? -22.882 1.508 14.798 1.00 83.38 91 ILE A CA 1
ATOM 759 C C . ILE A 1 91 ? -24.334 1.593 15.270 1.00 83.38 91 ILE A C 1
ATOM 761 O O . ILE A 1 91 ? -24.646 2.444 16.096 1.00 83.38 91 ILE A O 1
ATOM 765 N N . GLU A 1 92 ? -25.196 0.672 14.834 1.00 87.00 92 GLU A N 1
ATOM 766 C CA . GLU A 1 92 ? -26.598 0.621 15.262 1.00 87.00 92 GLU A CA 1
ATOM 767 C C . GLU A 1 92 ? -26.724 0.469 16.786 1.00 87.00 92 GLU A C 1
ATOM 769 O O . GLU A 1 92 ? -27.531 1.146 17.421 1.00 87.00 92 GLU A O 1
ATOM 774 N N . LYS A 1 93 ? -25.884 -0.377 17.399 1.00 86.56 93 LYS A N 1
ATOM 775 C CA . LYS A 1 93 ? -25.869 -0.543 18.856 1.00 86.56 93 LYS A CA 1
ATOM 776 C C . LYS A 1 93 ? -25.451 0.740 19.583 1.00 86.56 93 LYS A C 1
ATOM 778 O O . LYS A 1 93 ? -26.096 1.099 20.559 1.00 86.56 93 LYS A O 1
ATOM 783 N N . ILE A 1 94 ? -24.412 1.425 19.099 1.00 88.00 94 ILE A N 1
ATOM 784 C CA . ILE A 1 94 ? -23.933 2.689 19.684 1.00 88.00 94 ILE A CA 1
ATOM 785 C C . ILE A 1 94 ? -24.990 3.793 19.544 1.00 88.00 94 ILE A C 1
ATOM 787 O O . ILE A 1 94 ? -25.203 4.548 20.486 1.00 88.00 94 ILE A O 1
ATOM 791 N N . LEU A 1 95 ? -25.667 3.881 18.393 1.00 85.19 95 LEU A N 1
ATOM 792 C CA . LEU A 1 95 ? -26.761 4.835 18.176 1.00 85.19 95 LEU A CA 1
ATOM 793 C C . LEU A 1 95 ? -27.918 4.583 19.151 1.00 85.19 95 LEU A C 1
ATOM 795 O O . LEU A 1 95 ? -28.364 5.520 19.802 1.00 85.19 95 LEU A O 1
ATOM 799 N N . LYS A 1 96 ? -28.331 3.320 19.324 1.00 87.19 96 LYS A N 1
ATOM 800 C CA . LYS A 1 96 ? -29.373 2.932 20.289 1.00 87.19 96 LYS A CA 1
ATOM 801 C C . LYS A 1 96 ? -28.978 3.187 21.746 1.00 87.19 96 LYS A C 1
ATOM 803 O O . LYS A 1 96 ? -29.831 3.561 22.541 1.00 87.19 96 LYS A O 1
ATOM 808 N N . GLU A 1 97 ? -27.717 2.962 22.120 1.00 84.81 97 GLU A N 1
ATOM 809 C CA . GLU A 1 97 ? -27.214 3.282 23.468 1.00 84.81 97 GLU A CA 1
ATOM 810 C C . GLU A 1 97 ? -27.256 4.794 23.727 1.00 84.81 97 GLU A C 1
ATOM 812 O O . GLU A 1 97 ? -27.783 5.203 24.756 1.00 84.81 97 GLU A O 1
ATOM 817 N N . LYS A 1 98 ? -26.819 5.620 22.765 1.00 80.88 98 LYS A N 1
ATOM 818 C CA . LYS A 1 98 ? -26.912 7.086 22.872 1.00 80.88 98 LYS A CA 1
ATOM 819 C C . LYS A 1 98 ? -28.346 7.599 22.919 1.00 80.88 98 LYS A C 1
ATOM 821 O O . LYS A 1 98 ? -28.624 8.551 23.633 1.00 80.88 98 LYS A O 1
ATOM 826 N N . GLU A 1 99 ? -29.247 7.002 22.146 1.00 80.00 99 GLU A N 1
ATOM 827 C CA . GLU A 1 99 ? -30.662 7.380 22.146 1.00 80.00 99 GLU A CA 1
ATOM 828 C C . GLU A 1 99 ? -31.312 7.070 23.499 1.00 80.00 99 GLU A C 1
ATOM 830 O O . GLU A 1 99 ? -32.025 7.909 24.037 1.00 80.00 99 GLU A O 1
ATOM 835 N N . LYS A 1 100 ? -30.994 5.919 24.106 1.00 76.75 100 LYS A N 1
ATOM 836 C CA . LYS A 1 100 ? -31.451 5.577 25.461 1.00 76.75 100 LYS A CA 1
ATOM 837 C C . LYS A 1 100 ? -30.879 6.494 26.534 1.00 76.75 100 LYS A C 1
ATOM 839 O O . LYS A 1 100 ? -31.637 6.920 27.392 1.00 76.75 100 LYS A O 1
ATOM 844 N N . GLU A 1 101 ? -29.585 6.800 26.472 1.00 78.56 101 GLU A N 1
ATOM 845 C CA . GLU A 1 101 ? -28.937 7.732 27.403 1.00 78.56 101 GLU A CA 1
ATOM 846 C C . GLU A 1 101 ? -29.590 9.120 27.325 1.00 78.56 101 GLU A C 1
ATOM 848 O O . GLU A 1 101 ? -29.922 9.691 28.353 1.00 78.56 101 GLU A O 1
ATOM 853 N N . ASN A 1 102 ? -29.879 9.611 26.114 1.00 71.81 102 ASN A N 1
ATOM 854 C CA . ASN A 1 102 ? -30.531 10.906 25.904 1.00 71.81 102 ASN A CA 1
ATOM 855 C C . ASN A 1 102 ? -31.995 10.915 26.394 1.00 71.81 102 ASN A C 1
ATOM 857 O O . ASN A 1 102 ? -32.442 11.873 27.018 1.00 71.81 102 ASN A O 1
ATOM 861 N N . VAL A 1 103 ? -32.740 9.825 26.169 1.00 72.81 103 VAL A N 1
ATOM 862 C CA . VAL A 1 103 ? -34.108 9.663 26.696 1.00 72.81 103 VAL A CA 1
ATOM 863 C C . VAL A 1 103 ? -34.109 9.616 28.226 1.00 72.81 103 VAL A C 1
ATOM 865 O O . VAL A 1 103 ? -34.952 10.251 28.856 1.00 72.81 103 VAL A O 1
ATOM 868 N N . GLU A 1 104 ? -33.160 8.903 28.833 1.00 66.69 104 GLU A N 1
ATOM 869 C CA . GLU A 1 104 ? -33.030 8.802 30.287 1.00 66.69 104 GLU A CA 1
ATOM 870 C C . GLU A 1 104 ? -32.626 10.149 30.906 1.00 66.69 104 GLU A C 1
ATOM 872 O O . GLU A 1 104 ? -33.209 10.537 31.914 1.00 66.69 104 GLU A O 1
ATOM 877 N N . THR A 1 105 ? -31.732 10.924 30.276 1.00 69.25 105 THR A N 1
ATOM 878 C CA . THR A 1 105 ? -31.393 12.279 30.748 1.00 69.25 105 THR A CA 1
ATOM 879 C C . THR A 1 105 ? -32.574 13.245 30.668 1.00 69.25 105 THR A C 1
ATOM 881 O O . THR A 1 105 ? -32.778 13.996 31.611 1.00 69.25 105 THR A O 1
ATOM 884 N N . THR A 1 106 ? -33.401 13.184 29.615 1.00 69.12 106 THR A N 1
ATOM 885 C CA . THR A 1 106 ? -34.605 14.037 29.500 1.00 69.12 106 THR A CA 1
ATOM 886 C C . THR A 1 106 ? -35.758 13.622 30.415 1.00 69.12 106 THR A C 1
ATOM 888 O O . THR A 1 106 ? -36.709 14.374 30.575 1.00 69.12 106 THR A O 1
ATOM 891 N N . PHE A 1 107 ? -35.730 12.407 30.969 1.00 73.12 107 PHE A N 1
ATOM 892 C CA . PHE A 1 107 ? -36.791 11.903 31.847 1.00 73.12 107 PHE A CA 1
ATOM 893 C C . PHE A 1 107 ? -36.638 12.385 33.299 1.00 73.12 107 PHE A C 1
ATOM 895 O O . PHE A 1 107 ? -37.617 12.422 34.041 1.00 73.12 107 PHE A O 1
ATOM 902 N N . TRP A 1 108 ? -35.415 12.729 33.710 1.00 70.50 108 TRP A N 1
ATOM 903 C CA . TRP A 1 108 ? -35.098 13.214 35.058 1.00 70.50 108 TRP A CA 1
ATOM 904 C C . TRP A 1 108 ? -34.889 14.740 35.130 1.00 70.50 108 TRP A C 1
ATOM 906 O O . TRP A 1 108 ? -34.571 15.245 36.208 1.00 70.50 108 TRP A O 1
ATOM 916 N N . GLU A 1 109 ? -35.063 15.450 34.009 1.00 53.88 109 GLU A N 1
ATOM 917 C CA . GLU A 1 109 ? -35.158 16.919 33.898 1.00 53.88 109 GLU A CA 1
ATOM 918 C C . GLU A 1 109 ? -36.625 17.375 33.900 1.00 53.88 109 GLU A C 1
ATOM 920 O O . GLU A 1 109 ? -36.910 18.405 34.556 1.00 53.88 109 GLU A O 1
#

pLDDT: mean 83.39, std 10.16, range [46.97, 94.62]

Sequence (109 aa):
MKLNKEEEKRFVDAKNKVKRIKNFYLHLALYSIVVALLLYNLYIIQGPYTDVITGLNISIMVLWTVIISIHAWSVFRGRLLFKKSWEDKKIEKILKEKEKENVETTFWE